Protein AF-A0AAV7GAX4-F1 (afdb_monomer)

Sequence (89 aa):
MSCREGLMSPETETKASVGFQAGVKDYKLTYYTPNYGTKDTYILLAFRVTPQPGVPPEEARAAVAAESSTGTWTTVWTDGLTSLNRYKG

pLDDT: mean 86.27, std 16.88, range [41.81, 98.0]

Solvent-accessible surface area (backbone atoms only — not comparable to full-atom values): 6137 Å² total; per-residue (Å²): 139,89,84,82,77,80,82,75,71,79,81,79,81,78,75,74,49,96,90,57,70,80,49,71,69,71,39,32,84,79,32,53,60,96,83,65,82,83,57,94,87,60,89,84,83,89,79,92,79,80,64,60,92,95,51,56,68,59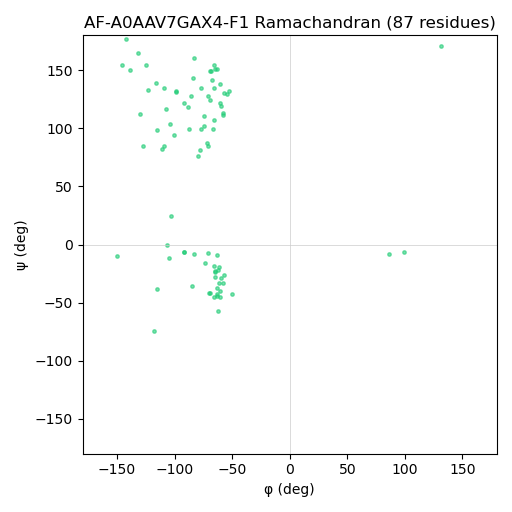,40,54,51,6,42,56,31,22,68,77,52,72,48,66,86,45,55,59,66,69,55,80,79,51,67,51,88,77,59,53,80

Foldseek 3Di:
DDDPDDPPDPPPDDPPDPPDDKDFDQLLVQQPDPPDDDDPPDDDDDDDDDDDPPDDPSSRVSVVQQVVWPHDRMDDPCCVVDPCVVGGD

InterPro domains:
  IPR017443 Ribulose bisphosphate carboxylase, large subunit, ferrodoxin-like N-terminal [PF02788] (31-88)
  IPR033966 RuBisCO [PTHR42704] (8-89)
  IPR036422 RuBisCO large subunit, N-terminal domain superfamily [G3DSA:3.30.70.150] (15-89)
  IPR036422 RuBisCO large subunit, N-terminal domain superfamily [SSF54966] (16-89)

Nearest PDB structures (foldseek):
  2vdh-assembly1_H  TM=9.995E-01  e=1.806E-08  Chlamydomonas reinhardtii
  1gk8-assembly1_A  TM=9.393E-01  e=9.990E-09  Chlamydomonas reinhardtii
  2v63-assembly1_F  TM=9.649E-01  e=1.945E-08  Chlamydomonas reinhardtii
  2v67-assembly1_B  TM=9.650E-01  e=2.615E-08  Chlamydomonas reinhardtii
  7qvi-assembly1_M  TM=9.637E-01  e=5.439E-07  synthetic construct

Radius of gyration: 19.16 Å; Cα contacts (8 Å, |Δi|>4): 65; chains: 1; bounding box: 55×30×55 Å

Organism: Dendrobium chrysotoxum (NCBI:txid161865)

Secondary structure (DSSP, 8-state):
-----------------TT---B---THHHH--TT----TTSPP------PPTT--HHHHHHHHHHHHHT--SSB-GGGGGS-HHHH--

Structure (mmCIF, N/CA/C/O backbone):
data_AF-A0AAV7GAX4-F1
#
_entry.id   AF-A0AAV7GAX4-F1
#
loop_
_atom_site.group_PDB
_atom_site.id
_atom_site.type_symbol
_atom_site.label_atom_id
_atom_site.label_alt_id
_atom_site.label_comp_id
_atom_site.label_asym_id
_atom_site.label_entity_id
_atom_site.label_seq_id
_atom_site.pdbx_PDB_ins_code
_atom_site.Cartn_x
_atom_site.Cartn_y
_atom_site.Cartn_z
_atom_site.occupancy
_atom_site.B_iso_or_equiv
_atom_site.auth_seq_id
_atom_site.auth_comp_id
_atom_site.auth_asym_id
_atom_site.auth_atom_id
_atom_site.pdbx_PDB_model_num
ATOM 1 N N . MET A 1 1 ? 40.288 12.003 37.189 1.00 41.81 1 MET A N 1
ATOM 2 C CA . MET A 1 1 ? 39.933 11.245 35.970 1.00 41.81 1 MET A CA 1
ATOM 3 C C . MET A 1 1 ? 38.601 11.782 35.479 1.00 41.81 1 MET A C 1
ATOM 5 O O . MET A 1 1 ? 37.562 11.409 36.002 1.00 41.81 1 MET A O 1
ATOM 9 N N . SER A 1 2 ? 38.655 12.778 34.596 1.00 51.47 2 SER A N 1
ATOM 10 C CA . SER A 1 2 ? 37.482 13.456 34.043 1.00 51.47 2 SER A CA 1
ATOM 11 C C . SER A 1 2 ? 37.227 12.891 32.653 1.00 51.47 2 SER A C 1
ATOM 13 O O . SER A 1 2 ? 37.829 13.357 31.693 1.00 51.47 2 SER A O 1
ATOM 15 N N . CYS A 1 3 ? 36.363 11.884 32.556 1.00 46.34 3 CYS A N 1
ATOM 16 C CA . CYS A 1 3 ? 35.843 11.399 31.281 1.00 46.34 3 CYS A CA 1
ATOM 17 C C . CYS A 1 3 ? 34.369 11.801 31.195 1.00 46.34 3 CYS A C 1
ATOM 19 O O . CYS A 1 3 ? 33.477 11.052 31.580 1.00 46.34 3 CYS A O 1
ATOM 21 N N . ARG A 1 4 ? 34.116 13.030 30.740 1.00 49.78 4 ARG A N 1
ATOM 22 C CA . ARG A 1 4 ? 32.844 13.399 30.112 1.00 49.78 4 ARG A CA 1
ATOM 23 C C . ARG A 1 4 ? 33.155 13.643 28.645 1.00 49.78 4 ARG A C 1
ATOM 25 O O . ARG A 1 4 ? 33.420 14.768 28.238 1.00 49.78 4 ARG A O 1
ATOM 32 N N . GLU A 1 5 ? 33.203 12.552 27.893 1.00 50.19 5 GLU A N 1
ATOM 33 C CA . GLU A 1 5 ? 33.179 12.597 26.437 1.00 50.19 5 GLU A CA 1
ATOM 34 C C . GLU A 1 5 ? 31.772 13.019 26.009 1.00 50.19 5 GLU A C 1
ATOM 36 O O . GLU A 1 5 ? 30.766 12.501 26.503 1.00 50.19 5 GLU A O 1
ATOM 41 N N . GLY A 1 6 ? 31.716 14.043 25.159 1.00 47.69 6 GLY A N 1
ATOM 42 C CA . GLY A 1 6 ? 30.483 14.569 24.602 1.00 47.69 6 GLY A CA 1
ATOM 43 C C . GLY A 1 6 ? 29.770 13.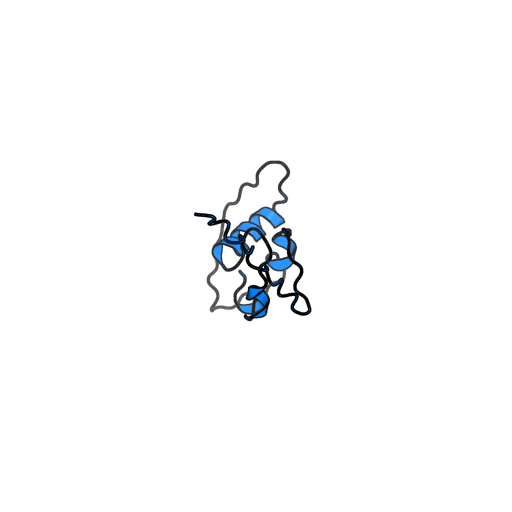488 23.803 1.00 47.69 6 GLY A C 1
ATOM 44 O O . GLY A 1 6 ? 30.316 12.945 22.846 1.00 47.69 6 GLY A O 1
ATOM 45 N N . LEU A 1 7 ? 28.538 13.191 24.203 1.00 55.50 7 LEU A N 1
ATOM 46 C CA . LEU A 1 7 ? 27.632 12.348 23.443 1.00 55.50 7 LEU A CA 1
ATOM 47 C C . LEU A 1 7 ? 27.190 13.163 22.221 1.00 55.50 7 LEU A C 1
ATOM 49 O O . LEU A 1 7 ? 26.233 13.932 22.271 1.00 55.50 7 LEU A O 1
ATOM 53 N N . MET A 1 8 ? 27.981 13.074 21.155 1.00 47.91 8 MET A N 1
ATOM 54 C CA . MET A 1 8 ? 27.666 13.631 19.848 1.00 47.91 8 MET A CA 1
ATOM 55 C C . MET A 1 8 ? 26.463 12.838 19.324 1.00 47.91 8 MET A C 1
ATOM 57 O O . MET A 1 8 ? 26.608 11.699 18.880 1.00 47.91 8 MET A O 1
ATOM 61 N N . SER A 1 9 ? 25.256 13.392 19.462 1.00 55.69 9 SER A N 1
ATOM 62 C CA . SER A 1 9 ? 24.076 12.848 18.789 1.00 55.69 9 SER A CA 1
ATOM 63 C C . SER A 1 9 ? 24.390 12.753 17.295 1.00 55.69 9 SER A C 1
ATOM 65 O O . SER A 1 9 ? 24.863 13.746 16.739 1.00 55.69 9 SER A O 1
ATOM 67 N N . PRO A 1 10 ? 24.164 11.606 16.631 1.00 59.28 10 PRO A N 1
ATOM 68 C CA . PRO A 1 10 ? 24.345 11.539 15.190 1.00 59.28 10 PRO A CA 1
ATOM 69 C C . PRO A 1 10 ? 23.395 12.557 14.551 1.00 59.28 10 PRO A C 1
ATOM 71 O O . PRO A 1 10 ? 22.178 12.481 14.744 1.00 59.28 10 PRO A O 1
ATOM 74 N N . GLU A 1 11 ? 23.944 13.541 13.837 1.00 52.38 11 GLU A N 1
ATOM 75 C CA . GLU A 1 11 ? 23.144 14.465 13.038 1.00 52.38 11 GLU A CA 1
ATOM 76 C C . GLU A 1 11 ? 22.346 13.633 12.032 1.00 52.38 11 GLU A C 1
ATOM 78 O O . GLU A 1 11 ? 22.889 12.970 11.149 1.00 52.38 11 GLU A O 1
ATOM 83 N N . THR A 1 12 ? 21.030 13.594 12.228 1.00 61.16 12 THR A N 1
ATOM 84 C CA . THR A 1 12 ? 20.127 12.880 11.332 1.00 61.16 12 THR A CA 1
ATOM 85 C C . THR A 1 12 ? 19.949 13.734 10.085 1.00 61.16 12 THR A C 1
ATOM 87 O O . THR A 1 12 ? 19.177 14.693 10.085 1.00 61.16 12 THR A O 1
ATOM 90 N N . GLU A 1 13 ? 20.667 13.405 9.012 1.00 58.34 13 GLU A N 1
ATOM 91 C CA . GLU A 1 13 ? 20.447 14.036 7.713 1.00 58.34 13 GLU A CA 1
ATOM 92 C C . GLU A 1 13 ? 19.061 13.651 7.178 1.00 58.34 13 GLU A C 1
ATOM 94 O O . GLU A 1 13 ? 18.818 12.526 6.733 1.00 58.34 13 GLU A O 1
ATOM 99 N N . THR A 1 14 ? 18.126 14.602 7.199 1.00 59.16 14 THR A N 1
ATOM 100 C CA . THR A 1 14 ? 16.843 14.439 6.512 1.00 59.16 14 THR A CA 1
ATOM 101 C C . THR A 1 14 ? 17.087 14.600 5.016 1.00 59.16 14 THR A C 1
ATOM 103 O O . THR A 1 14 ? 17.229 15.716 4.519 1.00 59.16 14 THR A O 1
ATOM 106 N N . LYS A 1 15 ? 17.138 13.487 4.276 1.00 60.66 15 LYS A N 1
ATOM 107 C CA . LYS A 1 15 ? 17.210 13.518 2.810 1.00 60.66 15 LYS A CA 1
ATOM 108 C C . LYS A 1 15 ? 15.873 13.983 2.231 1.00 60.66 15 LYS A C 1
ATOM 110 O O . LYS A 1 15 ? 15.019 13.178 1.875 1.00 60.66 15 LYS A O 1
ATOM 115 N N . ALA A 1 16 ? 15.685 15.297 2.146 1.00 54.06 16 ALA A N 1
ATOM 116 C CA . ALA A 1 16 ? 14.583 15.911 1.418 1.00 54.06 16 ALA A CA 1
ATOM 117 C C . ALA A 1 16 ? 14.899 15.882 -0.087 1.00 54.06 16 ALA A C 1
ATOM 119 O O . ALA A 1 16 ? 15.403 16.849 -0.654 1.00 54.06 16 ALA A O 1
ATOM 120 N N . SER A 1 17 ? 14.665 14.745 -0.745 1.00 59.94 17 SER A N 1
ATOM 121 C CA . SER A 1 17 ? 14.619 14.717 -2.208 1.00 59.94 17 SER A CA 1
ATOM 122 C C . SER A 1 17 ? 13.371 15.465 -2.698 1.00 59.94 17 SER A C 1
ATOM 124 O O . SER A 1 17 ? 12.346 15.509 -2.015 1.00 59.94 17 SER A O 1
ATOM 126 N N . VAL A 1 18 ? 13.447 16.090 -3.878 1.00 59.31 18 VAL A N 1
ATOM 127 C CA . VAL A 1 18 ? 12.308 16.798 -4.487 1.00 59.31 18 VAL A CA 1
ATOM 128 C C . VAL A 1 18 ? 11.150 15.810 -4.665 1.00 59.31 18 VAL A C 1
ATOM 130 O O . VAL A 1 18 ? 11.260 14.859 -5.433 1.00 59.31 18 VAL A O 1
ATOM 133 N N . GLY A 1 19 ? 10.056 16.020 -3.930 1.00 71.81 19 GLY A N 1
ATOM 134 C CA . GLY A 1 19 ? 8.872 15.152 -3.950 1.00 71.81 19 GLY A CA 1
ATOM 135 C C . GLY A 1 19 ? 8.770 14.140 -2.802 1.00 71.81 19 GLY A C 1
ATOM 136 O O . GLY A 1 19 ? 7.720 13.514 -2.665 1.00 71.81 19 GLY A O 1
ATOM 137 N N . PHE A 1 20 ? 9.786 14.005 -1.939 1.00 83.69 20 PHE A N 1
ATOM 138 C CA . PHE A 1 20 ? 9.672 13.203 -0.718 1.00 83.69 20 PHE A CA 1
ATOM 139 C C . PHE A 1 20 ? 9.082 14.027 0.431 1.00 83.69 20 PHE A C 1
ATOM 141 O O . PHE A 1 20 ? 9.564 15.105 0.771 1.00 83.69 20 PHE A O 1
ATOM 148 N N . GLN A 1 21 ? 8.039 13.487 1.055 1.00 86.69 21 GLN A N 1
ATOM 149 C CA . GLN A 1 21 ? 7.445 14.024 2.273 1.00 86.69 21 GLN A CA 1
ATOM 150 C C . GLN A 1 21 ? 7.321 12.891 3.277 1.00 86.69 21 GLN A C 1
ATOM 152 O O . GLN A 1 21 ? 6.515 11.986 3.052 1.00 86.69 21 GLN A O 1
ATOM 157 N N . ALA A 1 22 ? 8.101 12.978 4.354 1.00 90.94 22 ALA A N 1
ATOM 158 C CA . ALA A 1 22 ? 8.080 12.020 5.447 1.00 90.94 22 ALA A CA 1
ATOM 159 C C . ALA A 1 22 ? 6.736 12.033 6.195 1.00 90.94 22 ALA A C 1
ATOM 161 O O . ALA A 1 22 ? 6.082 13.074 6.301 1.00 90.94 22 ALA A O 1
ATOM 162 N N . GLY A 1 23 ? 6.368 10.886 6.762 1.00 94.06 23 GLY A N 1
ATOM 163 C CA . GLY A 1 2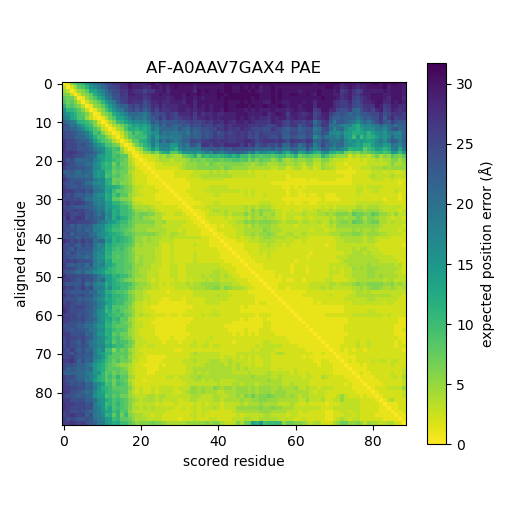3 ? 5.194 10.723 7.611 1.00 94.06 23 GLY A CA 1
ATOM 164 C C . GLY A 1 23 ? 4.338 9.522 7.224 1.00 94.06 23 GLY A C 1
ATOM 165 O O . GLY A 1 23 ? 4.528 8.886 6.187 1.00 94.06 23 GLY A O 1
ATOM 166 N N . VAL A 1 24 ? 3.366 9.230 8.082 1.00 96.44 24 VAL A N 1
ATOM 167 C CA . VAL A 1 24 ? 2.361 8.195 7.835 1.00 96.44 24 VAL A CA 1
ATOM 168 C C . VAL A 1 24 ? 1.323 8.736 6.857 1.00 96.44 24 VAL A C 1
ATOM 170 O O . VAL A 1 24 ? 0.866 9.873 6.995 1.00 96.44 24 VAL A O 1
ATOM 173 N N . LYS A 1 25 ? 0.964 7.928 5.861 1.00 94.75 25 LYS A N 1
ATOM 174 C CA . LYS A 1 25 ? -0.041 8.253 4.846 1.00 94.75 25 LYS A CA 1
ATOM 175 C C . LYS A 1 25 ? -0.910 7.030 4.583 1.00 94.75 25 LYS A C 1
ATOM 177 O O . LYS A 1 25 ? -0.419 5.910 4.674 1.00 94.75 25 LYS A O 1
ATOM 182 N N . ASP A 1 26 ? -2.164 7.268 4.211 1.00 96.56 26 ASP A N 1
ATOM 183 C CA . ASP A 1 26 ? -3.094 6.224 3.775 1.00 96.56 26 ASP A CA 1
ATOM 184 C C . ASP A 1 26 ? -2.514 5.448 2.579 1.00 96.56 26 ASP A C 1
ATOM 186 O O . ASP A 1 26 ? -2.118 6.043 1.567 1.00 96.56 26 ASP A O 1
ATOM 190 N N . TYR A 1 27 ? -2.525 4.118 2.651 1.00 97.56 27 TYR A N 1
ATOM 191 C CA . TYR A 1 27 ? -2.046 3.239 1.586 1.00 97.56 27 TYR A CA 1
ATOM 192 C C . TYR A 1 27 ? -2.838 3.426 0.292 1.00 97.56 27 TYR A C 1
ATOM 194 O O . TYR A 1 27 ? -2.262 3.338 -0.799 1.00 97.56 27 TYR A O 1
ATOM 202 N N . LYS A 1 28 ? -4.141 3.738 0.379 1.00 96.38 28 LYS A N 1
ATOM 203 C CA . LYS A 1 28 ? -5.006 3.932 -0.797 1.00 96.38 28 LYS A CA 1
ATOM 204 C C . LYS A 1 28 ? -4.496 5.018 -1.746 1.00 96.38 28 LYS A C 1
ATOM 206 O O . LYS A 1 28 ? -4.765 4.949 -2.938 1.00 96.38 28 LYS A O 1
ATOM 211 N N . LEU A 1 29 ? -3.739 6.000 -1.248 1.00 94.75 29 LEU A N 1
ATOM 212 C CA . LEU A 1 29 ? -3.211 7.089 -2.076 1.00 94.75 29 LEU A CA 1
ATOM 213 C C . LEU A 1 29 ? -2.212 6.591 -3.128 1.00 94.75 29 LEU A C 1
ATOM 215 O O . LEU A 1 29 ? -2.088 7.198 -4.189 1.00 94.75 29 LEU A O 1
ATOM 219 N N . THR A 1 30 ? -1.523 5.483 -2.846 1.00 93.69 30 THR A N 1
ATOM 220 C CA . THR A 1 30 ? -0.461 4.949 -3.709 1.00 93.69 30 THR A CA 1
ATOM 221 C C . THR A 1 30 ? -0.818 3.586 -4.298 1.00 93.69 30 THR A C 1
ATOM 223 O O . THR A 1 30 ? -0.510 3.334 -5.467 1.00 93.69 30 THR A O 1
ATOM 226 N N . TYR A 1 31 ? -1.471 2.725 -3.513 1.00 96.31 31 TYR A N 1
ATOM 227 C CA . TYR A 1 31 ? -1.692 1.306 -3.818 1.00 96.31 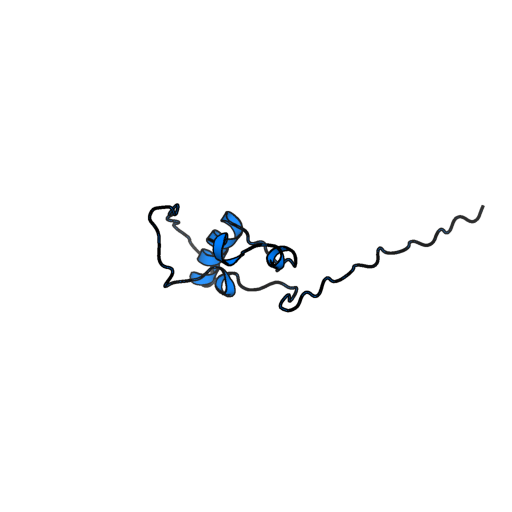31 TYR A CA 1
ATOM 228 C C . TYR A 1 31 ? -3.138 0.972 -4.224 1.00 96.31 31 TYR A C 1
ATOM 230 O O . TYR A 1 31 ? -3.434 -0.175 -4.539 1.00 96.31 31 TYR A O 1
ATOM 238 N N . TYR A 1 32 ? -4.060 1.943 -4.270 1.00 96.06 32 TYR A N 1
ATOM 239 C CA . TYR A 1 32 ? -5.413 1.709 -4.787 1.00 96.06 32 TYR A CA 1
ATOM 240 C C . TYR A 1 32 ? -5.581 2.298 -6.187 1.00 96.06 32 TYR A C 1
ATOM 242 O O . TYR A 1 32 ? -5.734 3.505 -6.362 1.00 96.06 32 TYR A O 1
ATOM 250 N N . THR A 1 33 ? -5.565 1.428 -7.200 1.00 94.44 33 THR A N 1
ATOM 251 C CA . THR A 1 33 ? -5.704 1.833 -8.607 1.00 94.44 33 THR A CA 1
ATOM 252 C C . THR A 1 33 ? -6.823 1.028 -9.284 1.00 94.44 33 THR A C 1
ATOM 254 O O . THR A 1 33 ? -6.545 0.010 -9.916 1.00 94.44 33 THR A O 1
ATOM 257 N N . PRO A 1 34 ? -8.101 1.447 -9.181 1.00 92.12 34 PRO A N 1
ATOM 258 C CA . PRO A 1 34 ? -9.241 0.641 -9.639 1.00 92.12 34 PRO A CA 1
ATOM 259 C C . PRO A 1 34 ? -9.267 0.394 -11.156 1.00 92.12 34 PRO A C 1
ATOM 261 O O . PRO A 1 34 ? -9.853 -0.583 -11.606 1.00 92.12 34 PRO A O 1
ATOM 264 N N . ASN A 1 35 ? -8.604 1.252 -11.939 1.00 93.44 35 ASN A N 1
ATOM 265 C CA . ASN A 1 35 ? -8.534 1.161 -13.401 1.00 93.44 35 ASN A CA 1
ATOM 266 C C . ASN A 1 35 ? -7.182 0.615 -13.898 1.00 93.44 35 ASN A C 1
ATOM 268 O O . ASN A 1 35 ? -6.752 0.942 -15.005 1.00 93.44 35 ASN A O 1
ATOM 272 N N . TYR A 1 36 ? -6.457 -0.149 -13.074 1.00 90.94 36 TYR A N 1
ATOM 273 C CA . TYR A 1 36 ? -5.163 -0.702 -13.470 1.00 90.94 36 TYR A CA 1
ATOM 274 C C . TYR A 1 36 ? -5.325 -1.776 -14.554 1.00 90.94 36 TYR A C 1
ATOM 276 O O . TYR A 1 36 ? -6.048 -2.756 -14.379 1.00 90.94 36 TYR A O 1
ATOM 284 N N . GLY A 1 37 ? -4.633 -1.598 -15.682 1.00 94.25 37 GLY A N 1
ATOM 285 C CA . GLY A 1 37 ? -4.621 -2.574 -16.768 1.00 94.25 37 GLY A CA 1
ATOM 286 C C . GLY A 1 37 ? -3.768 -3.789 -16.409 1.00 94.25 37 GLY A C 1
ATOM 287 O O . GLY A 1 37 ? -2.540 -3.694 -16.349 1.00 94.25 37 GLY A O 1
ATOM 288 N N . THR A 1 38 ? -4.409 -4.935 -16.193 1.00 93.62 38 THR A N 1
ATOM 289 C CA . THR A 1 38 ? -3.716 -6.205 -15.950 1.00 93.62 38 THR A CA 1
ATOM 290 C C . THR A 1 38 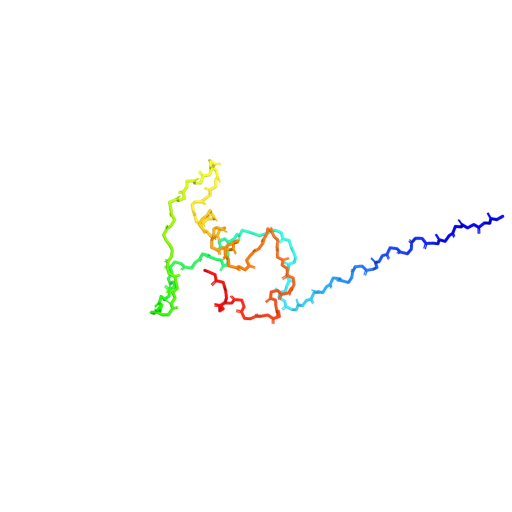? -2.995 -6.694 -17.206 1.00 93.62 38 THR A C 1
ATOM 292 O O . THR A 1 38 ? -3.448 -6.460 -18.325 1.00 93.62 38 THR A O 1
ATOM 295 N N . LYS A 1 39 ? -1.881 -7.406 -17.023 1.00 94.62 39 LYS A N 1
ATOM 296 C CA . LYS A 1 39 ? -1.107 -8.053 -18.089 1.00 94.62 39 LYS A CA 1
ATOM 297 C C . LYS A 1 39 ? -0.951 -9.532 -17.775 1.00 94.62 39 LYS A C 1
ATOM 299 O O . LYS A 1 39 ? -0.896 -9.897 -16.604 1.00 94.62 39 LYS A O 1
ATOM 304 N N . ASP A 1 40 ? -0.759 -10.344 -18.806 1.00 96.88 40 ASP A N 1
ATOM 305 C CA . ASP A 1 40 ? -0.631 -11.805 -18.683 1.00 96.88 40 ASP A CA 1
ATOM 306 C C . ASP A 1 40 ? 0.578 -12.244 -17.843 1.00 96.88 40 ASP A C 1
ATOM 308 O O . ASP A 1 40 ? 0.609 -13.344 -17.302 1.00 96.88 40 ASP A O 1
ATOM 312 N N . THR A 1 41 ? 1.582 -11.375 -17.702 1.00 97.19 41 THR A N 1
ATOM 313 C CA . THR A 1 41 ? 2.777 -11.627 -16.886 1.00 97.19 41 THR A CA 1
ATOM 314 C C . THR A 1 41 ? 2.581 -11.332 -15.397 1.00 97.19 41 THR A C 1
ATOM 316 O O . THR A 1 41 ? 3.502 -11.563 -14.617 1.00 97.19 41 THR A O 1
ATOM 319 N N . TYR A 1 42 ? 1.457 -10.733 -14.993 1.00 94.69 42 TYR A N 1
ATOM 320 C CA . TYR A 1 42 ? 1.213 -10.371 -13.596 1.00 94.69 42 TYR A CA 1
ATOM 321 C C . TYR A 1 42 ? 0.648 -11.546 -12.798 1.00 94.69 42 TYR A C 1
ATOM 323 O O . TYR A 1 42 ? -0.163 -12.325 -13.291 1.00 94.69 42 TYR A O 1
ATOM 331 N N . ILE A 1 43 ? 1.063 -11.646 -11.534 1.00 96.06 43 ILE A N 1
ATOM 332 C CA . ILE A 1 43 ? 0.527 -12.622 -10.584 1.00 96.06 43 ILE A CA 1
ATOM 333 C C . ILE A 1 43 ? -0.689 -11.990 -9.908 1.00 96.06 43 ILE A C 1
ATOM 335 O O . ILE A 1 43 ? -0.567 -10.962 -9.245 1.00 96.06 43 ILE A O 1
ATOM 339 N N . LEU A 1 44 ? -1.862 -12.599 -10.087 1.00 95.88 44 LEU A N 1
ATOM 340 C CA . LEU A 1 44 ? -3.118 -12.125 -9.509 1.00 95.88 44 LEU A CA 1
ATOM 341 C C . LEU A 1 44 ? -3.452 -12.916 -8.242 1.00 95.88 44 LEU A C 1
ATOM 343 O O . LEU A 1 44 ? -3.435 -14.147 -8.245 1.00 95.88 44 LEU A O 1
ATOM 347 N N . LEU A 1 45 ? -3.787 -12.205 -7.166 1.00 95.94 45 LEU A N 1
ATOM 348 C CA . LEU A 1 45 ? -4.168 -12.777 -5.876 1.00 95.94 45 LEU A CA 1
ATOM 349 C C . LEU A 1 45 ? -5.557 -12.269 -5.485 1.00 95.94 45 LEU A C 1
ATOM 351 O O . LEU A 1 45 ? -5.838 -11.074 -5.555 1.00 95.94 45 LEU A O 1
ATOM 355 N N . ALA A 1 46 ? -6.427 -13.179 -5.051 1.00 96.62 46 ALA A N 1
ATOM 356 C CA . ALA A 1 46 ? -7.752 -12.844 -4.548 1.00 96.62 46 ALA A CA 1
ATOM 357 C C . ALA A 1 46 ? -7.781 -13.028 -3.029 1.00 96.62 46 ALA A C 1
ATOM 359 O O . ALA A 1 46 ? -7.627 -14.140 -2.524 1.00 96.62 46 ALA A O 1
ATOM 360 N N . PHE A 1 47 ? -8.006 -11.938 -2.298 1.00 96.56 47 PHE A N 1
ATOM 361 C CA . PHE A 1 47 ? -8.093 -11.956 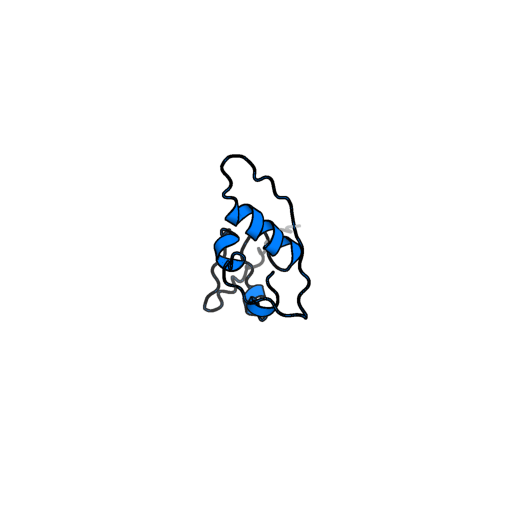-0.841 1.00 96.56 47 PHE A CA 1
ATOM 362 C C . PHE A 1 47 ? -9.527 -11.713 -0.379 1.00 96.56 47 PHE A C 1
ATOM 364 O O . PHE A 1 47 ? -10.189 -10.770 -0.815 1.00 96.56 47 PHE A O 1
ATOM 371 N N . ARG A 1 48 ? -9.988 -12.521 0.579 1.00 97.56 48 ARG A N 1
ATOM 372 C CA . ARG A 1 48 ? -11.177 -12.202 1.372 1.00 97.56 48 ARG A CA 1
ATOM 373 C C . ARG A 1 48 ? -10.743 -11.367 2.574 1.00 97.56 48 ARG A C 1
ATOM 375 O O . ARG A 1 48 ? -10.271 -11.909 3.567 1.00 97.56 48 ARG A O 1
ATOM 382 N N . VAL A 1 49 ? -10.916 -10.054 2.479 1.00 96.06 49 VAL A N 1
ATOM 383 C CA . VAL A 1 49 ? -10.563 -9.109 3.547 1.00 96.06 49 VAL A CA 1
ATOM 384 C C . VAL A 1 49 ? -11.817 -8.738 4.336 1.00 96.06 49 VAL A C 1
ATOM 386 O O . VAL A 1 49 ? -12.838 -8.397 3.745 1.00 96.06 49 VAL A O 1
ATOM 389 N N . THR A 1 50 ? -11.742 -8.791 5.668 1.00 97.56 50 THR A N 1
ATOM 390 C CA . THR A 1 50 ? -12.776 -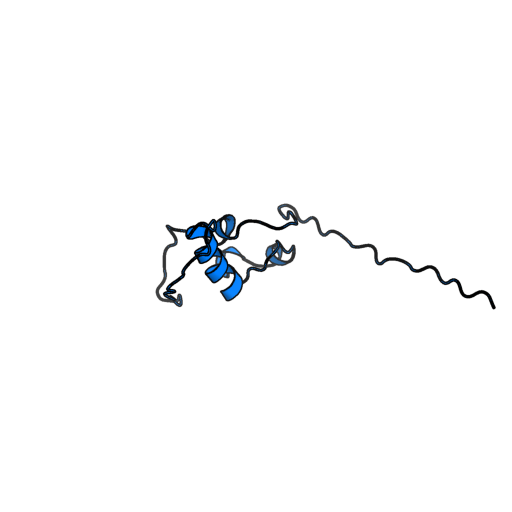8.251 6.568 1.00 97.56 50 THR A CA 1
ATOM 391 C C . THR A 1 50 ? -12.157 -7.095 7.354 1.00 97.56 50 THR A C 1
ATOM 393 O O . THR A 1 50 ? -11.414 -7.356 8.300 1.00 97.56 50 THR A O 1
ATOM 396 N N . PRO A 1 51 ? -12.378 -5.833 6.942 1.00 97.44 51 PRO A N 1
ATOM 397 C CA . PRO A 1 51 ? -11.828 -4.680 7.645 1.00 97.44 51 PRO A CA 1
ATOM 398 C C . PRO A 1 51 ? -12.378 -4.576 9.068 1.00 97.44 51 PRO A C 1
ATOM 400 O O . PRO A 1 51 ? -13.517 -4.963 9.335 1.00 97.44 51 PRO A O 1
ATOM 403 N N . GLN A 1 52 ? -11.582 -4.005 9.968 1.00 97.81 52 GLN A N 1
ATOM 404 C CA . GLN A 1 52 ? -12.070 -3.626 11.292 1.00 97.81 52 GLN A CA 1
ATOM 405 C C . GLN A 1 52 ? -13.111 -2.494 11.183 1.00 97.81 52 GLN A C 1
ATOM 407 O O . GLN A 1 52 ? -13.063 -1.710 10.226 1.00 97.81 52 GLN A O 1
ATOM 412 N N . PRO A 1 53 ? -14.036 -2.356 12.152 1.00 97.50 53 PRO A N 1
ATOM 413 C CA . PRO A 1 53 ? -14.970 -1.234 12.188 1.00 97.50 53 PRO A CA 1
ATOM 414 C C . PRO A 1 53 ? -14.245 0.116 12.099 1.00 97.50 53 PRO A C 1
ATOM 416 O O . PRO A 1 53 ? -13.267 0.351 12.804 1.00 97.50 53 PRO A O 1
ATOM 419 N N . GLY A 1 54 ? -14.721 1.003 11.223 1.00 97.31 54 GLY A N 1
ATOM 420 C CA . GLY A 1 54 ? -14.113 2.318 10.986 1.00 97.31 54 GLY A CA 1
ATOM 421 C C . GLY A 1 54 ? -12.983 2.339 9.950 1.00 97.31 54 GLY A C 1
ATOM 422 O O . GLY A 1 54 ? -12.583 3.425 9.540 1.00 97.31 54 GLY A O 1
ATOM 423 N N . VAL A 1 55 ? -12.509 1.184 9.466 1.00 97.50 55 VAL A N 1
ATOM 424 C CA . VAL A 1 55 ? -11.504 1.116 8.393 1.00 97.50 55 VAL A CA 1
ATOM 425 C C . VAL A 1 55 ? -12.194 1.030 7.025 1.00 97.50 55 VAL A C 1
ATOM 427 O O . VAL A 1 55 ? -12.942 0.078 6.780 1.00 97.50 55 VAL A O 1
ATOM 430 N N . PRO A 1 56 ? -11.942 1.974 6.096 1.00 97.38 56 PRO A N 1
ATOM 431 C CA . PRO A 1 56 ? -12.487 1.895 4.746 1.00 97.38 56 PRO A CA 1
ATOM 432 C C . PRO A 1 56 ? -12.013 0.625 4.013 1.00 97.38 56 PRO A C 1
ATOM 434 O O . PRO A 1 56 ? -10.821 0.308 4.050 1.00 97.38 56 PRO A O 1
ATOM 437 N N . PRO A 1 57 ? -12.887 -0.084 3.271 1.00 96.38 57 PRO A N 1
ATOM 438 C CA . PRO A 1 57 ? -12.488 -1.287 2.533 1.00 96.38 57 PRO A CA 1
ATOM 439 C C . PRO A 1 57 ? -11.392 -1.059 1.484 1.00 96.38 57 PRO A C 1
ATOM 441 O O . PRO A 1 57 ? -10.640 -1.974 1.160 1.00 96.38 57 PRO A O 1
ATOM 444 N N . GLU A 1 58 ? -11.309 0.141 0.909 1.00 97.06 58 GLU A N 1
ATOM 445 C CA . GLU A 1 58 ? -10.259 0.508 -0.051 1.00 97.06 58 GLU A CA 1
ATOM 446 C C . GLU A 1 58 ? -8.894 0.609 0.623 1.00 97.06 58 GLU A C 1
ATOM 448 O O . GLU A 1 58 ? -7.924 0.072 0.102 1.00 97.06 58 GLU A O 1
ATOM 453 N N . GLU A 1 59 ? -8.847 1.199 1.817 1.00 97.94 59 GLU A N 1
ATOM 454 C CA . GLU A 1 59 ? -7.625 1.309 2.610 1.00 97.94 59 GLU A CA 1
ATOM 455 C C . GLU A 1 59 ? -7.137 -0.065 3.067 1.00 97.94 59 GLU A C 1
ATOM 457 O O . GLU A 1 59 ? -5.972 -0.399 2.887 1.00 97.94 59 GLU A O 1
ATOM 462 N N . ALA A 1 60 ? -8.041 -0.915 3.563 1.00 97.94 60 ALA A N 1
ATOM 463 C CA . ALA A 1 60 ? -7.685 -2.270 3.974 1.00 97.94 60 ALA A CA 1
ATOM 464 C C . ALA A 1 60 ? -7.127 -3.110 2.810 1.00 97.94 60 ALA A C 1
ATOM 466 O O . ALA A 1 60 ? -6.172 -3.863 2.988 1.00 97.94 60 ALA A O 1
ATOM 467 N N . ARG A 1 61 ? -7.699 -2.979 1.605 1.00 96.69 61 ARG A N 1
ATOM 468 C CA . ARG A 1 61 ? -7.194 -3.669 0.406 1.00 96.69 61 ARG A CA 1
ATOM 469 C C . ARG A 1 61 ? -5.861 -3.092 -0.065 1.00 96.69 61 ARG A C 1
ATOM 471 O O . ARG A 1 61 ? -4.967 -3.859 -0.408 1.00 96.69 61 ARG A O 1
ATOM 478 N N . ALA A 1 62 ? -5.719 -1.768 -0.045 1.00 97.62 62 ALA A N 1
ATOM 479 C CA . ALA A 1 62 ? -4.476 -1.096 -0.396 1.00 97.62 62 ALA A CA 1
ATOM 480 C C . ALA A 1 62 ? -3.339 -1.455 0.570 1.00 97.62 62 ALA A C 1
ATOM 482 O O . ALA A 1 62 ? -2.219 -1.658 0.119 1.00 97.62 62 ALA A O 1
ATOM 483 N N . ALA A 1 63 ? -3.624 -1.608 1.866 1.00 98.00 63 ALA A N 1
ATOM 484 C CA . ALA A 1 63 ? -2.651 -2.062 2.855 1.00 98.00 63 ALA A CA 1
ATOM 485 C C . ALA A 1 63 ? -2.159 -3.490 2.565 1.00 98.00 63 ALA A C 1
ATOM 487 O O . ALA A 1 63 ? -0.960 -3.748 2.620 1.00 98.00 63 ALA A O 1
ATOM 488 N N . VAL A 1 64 ? -3.063 -4.409 2.187 1.00 97.69 64 VAL A N 1
ATOM 489 C CA . VAL A 1 64 ? -2.676 -5.769 1.764 1.00 97.69 64 VAL A CA 1
ATOM 490 C C . VAL A 1 64 ? -1.763 -5.718 0.537 1.00 97.69 64 VAL A C 1
ATOM 492 O O . VAL A 1 64 ? -0.739 -6.395 0.526 1.00 97.69 64 VAL A O 1
ATOM 495 N N . ALA A 1 65 ? -2.095 -4.911 -0.476 1.00 97.31 65 ALA A N 1
ATOM 496 C CA . ALA A 1 65 ? -1.253 -4.748 -1.664 1.00 97.31 65 ALA A CA 1
ATOM 497 C C . ALA A 1 65 ? 0.116 -4.135 -1.321 1.00 97.31 65 ALA A C 1
ATOM 499 O O . ALA A 1 65 ? 1.142 -4.640 -1.763 1.00 97.31 65 ALA A O 1
ATOM 500 N N . ALA A 1 66 ? 0.139 -3.099 -0.481 1.00 97.56 66 ALA A N 1
ATOM 501 C CA . ALA A 1 66 ? 1.353 -2.404 -0.080 1.00 97.56 66 ALA A CA 1
ATOM 502 C C . ALA A 1 66 ? 2.326 -3.317 0.675 1.00 97.56 66 ALA A C 1
ATOM 504 O O . ALA A 1 66 ? 3.456 -3.505 0.231 1.00 97.56 66 ALA A O 1
ATOM 505 N N . GLU A 1 67 ? 1.886 -3.917 1.780 1.00 97.94 67 GLU A N 1
ATOM 506 C CA . GLU A 1 67 ? 2.742 -4.707 2.681 1.00 97.94 67 GLU A CA 1
ATOM 507 C C . GLU A 1 67 ? 3.138 -6.074 2.094 1.00 97.94 67 GLU A C 1
ATOM 509 O O . GLU A 1 67 ? 4.071 -6.714 2.575 1.00 97.94 67 GLU A O 1
ATOM 514 N N . SER A 1 68 ? 2.451 -6.537 1.043 1.00 97.50 68 SER A N 1
ATOM 515 C CA . SER A 1 68 ? 2.847 -7.738 0.294 1.00 97.50 68 SER A CA 1
ATOM 516 C C . SER A 1 68 ? 3.753 -7.450 -0.907 1.00 97.50 68 SER A C 1
ATOM 518 O O . SER A 1 68 ? 4.256 -8.398 -1.514 1.00 97.50 68 SER A O 1
ATOM 520 N N . SER A 1 69 ? 3.994 -6.174 -1.237 1.00 96.25 69 SER A N 1
ATOM 521 C CA . SER A 1 69 ? 4.896 -5.771 -2.319 1.00 96.25 69 SER A CA 1
ATOM 522 C C . SER A 1 69 ? 6.085 -4.946 -1.815 1.00 96.25 69 SER A C 1
ATOM 524 O O . SER A 1 69 ? 7.211 -5.433 -1.783 1.00 96.25 69 SER A O 1
ATOM 526 N N . THR A 1 70 ? 5.861 -3.681 -1.460 1.00 97.06 70 THR A N 1
ATOM 527 C CA . THR A 1 70 ? 6.919 -2.658 -1.337 1.00 97.06 70 THR A CA 1
ATOM 528 C C . THR A 1 70 ? 6.631 -1.581 -0.294 1.00 97.06 70 THR A C 1
ATOM 530 O O . THR A 1 70 ? 7.498 -0.758 -0.023 1.00 97.06 70 THR A O 1
ATOM 533 N N . GLY A 1 71 ? 5.415 -1.523 0.246 1.00 95.56 71 GLY A N 1
ATOM 534 C CA . GLY A 1 71 ? 5.007 -0.519 1.219 1.00 95.56 71 GLY A CA 1
ATOM 535 C C . GLY A 1 71 ? 5.414 -0.878 2.643 1.00 95.56 71 GLY A C 1
ATOM 536 O O . GLY A 1 71 ? 5.682 -2.033 2.958 1.00 95.56 71 GLY A O 1
ATOM 537 N N . THR A 1 72 ? 5.443 0.142 3.496 1.00 96.38 72 THR A N 1
ATOM 538 C CA . THR A 1 72 ? 5.536 0.014 4.953 1.00 96.38 72 THR A CA 1
ATOM 539 C C . THR A 1 72 ? 4.661 1.091 5.608 1.00 96.38 72 THR A C 1
ATOM 541 O O . THR A 1 72 ? 4.109 1.949 4.916 1.00 96.38 72 THR A O 1
ATOM 544 N N . TRP A 1 73 ? 4.559 1.097 6.937 1.00 96.88 73 TRP A N 1
ATOM 545 C CA . TRP A 1 73 ? 3.669 1.970 7.720 1.00 96.88 73 TRP A CA 1
ATOM 546 C C . TRP A 1 73 ? 3.948 3.483 7.615 1.00 96.88 73 TRP A C 1
ATOM 548 O O . TRP A 1 73 ? 3.167 4.292 8.113 1.00 96.88 73 TRP A O 1
ATOM 558 N N . THR A 1 74 ? 5.056 3.894 6.998 1.00 95.56 74 THR A N 1
ATOM 559 C CA . THR A 1 74 ? 5.436 5.299 6.801 1.00 95.56 74 THR A CA 1
ATOM 560 C C . THR A 1 74 ? 6.169 5.465 5.477 1.00 95.56 74 THR A C 1
ATOM 562 O O . THR A 1 74 ? 6.798 4.531 4.982 1.00 95.56 74 THR A O 1
ATOM 565 N N . THR A 1 75 ? 6.123 6.657 4.892 1.00 92.56 75 THR A N 1
ATOM 566 C CA . THR A 1 75 ? 6.870 6.941 3.662 1.00 92.56 75 THR A CA 1
ATOM 567 C C . THR A 1 75 ? 8.374 6.884 3.915 1.00 92.56 75 THR A C 1
ATOM 569 O O . THR A 1 75 ? 8.866 7.520 4.855 1.00 92.56 75 THR A O 1
ATOM 572 N N . VAL A 1 76 ? 9.117 6.227 3.028 1.00 93.44 76 VAL A N 1
ATOM 573 C CA . VAL A 1 76 ? 10.578 6.140 3.104 1.00 93.44 76 VAL A CA 1
ATOM 574 C C . VAL A 1 76 ? 11.219 6.823 1.901 1.00 93.44 76 VAL A C 1
ATOM 576 O O . VAL A 1 76 ? 10.756 6.714 0.770 1.00 93.44 76 VAL A O 1
ATOM 579 N N . TRP A 1 77 ? 12.302 7.565 2.127 1.00 92.25 77 TRP A N 1
ATOM 580 C CA . TRP A 1 77 ? 12.950 8.348 1.064 1.00 92.25 77 TRP A CA 1
ATOM 581 C C . TRP A 1 77 ? 13.547 7.461 -0.040 1.00 92.25 77 TRP A C 1
ATOM 583 O O . TRP A 1 77 ? 13.711 7.902 -1.178 1.00 92.25 77 TRP A O 1
ATOM 593 N N . THR A 1 78 ? 13.847 6.200 0.288 1.00 92.00 78 THR A N 1
ATOM 594 C CA . THR A 1 78 ? 14.385 5.194 -0.633 1.00 92.00 78 THR A CA 1
ATOM 595 C C . THR A 1 78 ? 13.414 4.810 -1.744 1.00 92.0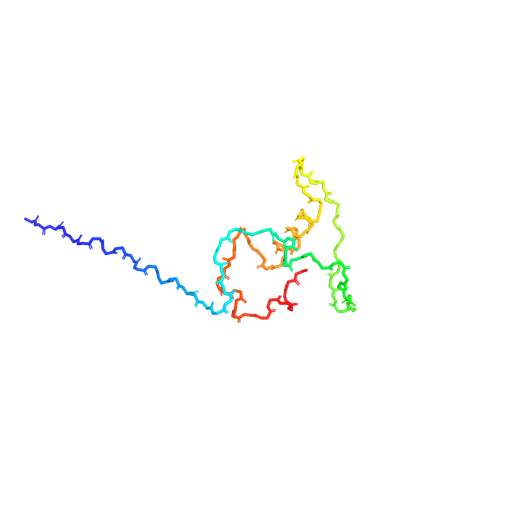0 78 THR A C 1
ATOM 597 O O . THR A 1 78 ? 13.866 4.330 -2.782 1.00 92.00 78 THR A O 1
ATOM 600 N N . ASP A 1 79 ? 12.115 5.090 -1.596 1.00 89.56 79 ASP A N 1
ATOM 601 C CA . ASP A 1 79 ? 11.133 4.905 -2.671 1.00 89.56 79 ASP A CA 1
ATOM 602 C C . ASP A 1 79 ? 11.513 5.718 -3.918 1.00 89.56 79 ASP A C 1
ATOM 604 O O . ASP A 1 79 ? 11.333 5.255 -5.044 1.00 89.56 79 ASP A O 1
ATOM 608 N N . GLY A 1 80 ? 12.134 6.891 -3.729 1.00 90.38 80 GLY A N 1
ATOM 609 C CA . GLY A 1 80 ? 12.629 7.746 -4.811 1.00 90.38 80 GLY A CA 1
ATOM 610 C C . GLY A 1 80 ? 13.853 7.204 -5.559 1.00 90.38 80 GLY A C 1
ATOM 611 O O . GLY A 1 80 ? 14.2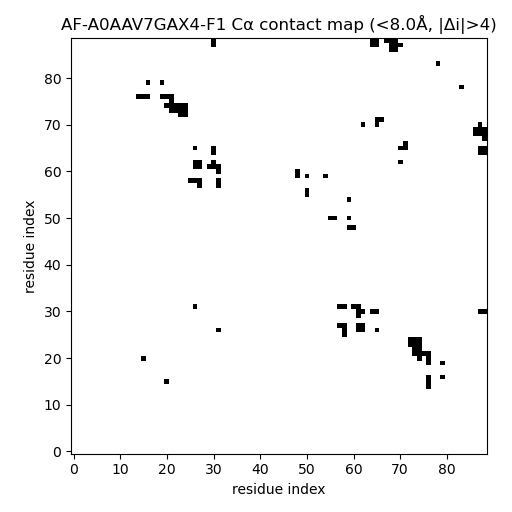46 7.783 -6.569 1.00 90.38 80 GLY A O 1
ATOM 612 N N . LEU A 1 81 ? 14.463 6.108 -5.092 1.00 93.75 81 LEU A N 1
ATOM 613 C CA . LEU A 1 81 ? 15.600 5.458 -5.757 1.00 93.75 81 LEU A CA 1
ATOM 614 C C . LEU A 1 81 ? 15.172 4.354 -6.733 1.00 93.75 81 LEU A C 1
ATOM 616 O O . LEU A 1 81 ? 16.016 3.786 -7.426 1.00 93.75 81 LEU A O 1
ATOM 620 N N . THR A 1 82 ? 13.881 4.020 -6.783 1.00 92.00 82 THR A N 1
ATOM 621 C CA . THR A 1 82 ? 13.360 2.919 -7.599 1.00 92.00 82 THR A CA 1
ATOM 622 C C . THR A 1 82 ? 12.148 3.355 -8.417 1.00 92.00 82 THR A C 1
ATOM 624 O O . THR A 1 82 ? 11.531 4.391 -8.180 1.00 92.00 82 THR A O 1
ATOM 627 N N . SER A 1 83 ? 11.774 2.554 -9.415 1.00 91.00 83 SER A N 1
ATOM 628 C CA . SER A 1 83 ? 10.537 2.772 -10.168 1.00 91.00 83 SER A CA 1
ATOM 629 C C . SER A 1 83 ? 9.331 2.244 -9.387 1.00 91.00 83 SER A C 1
ATOM 631 O O . SER A 1 83 ? 8.797 1.190 -9.729 1.00 91.00 83 SER A O 1
ATOM 633 N N . LEU A 1 84 ? 8.880 2.969 -8.359 1.00 90.19 84 LEU A N 1
ATOM 634 C CA . LEU A 1 84 ? 7.778 2.541 -7.482 1.00 90.19 84 LEU A CA 1
ATOM 635 C C . LEU A 1 84 ? 6.528 2.091 -8.260 1.00 90.19 84 LEU A C 1
ATOM 637 O O . LEU A 1 84 ? 5.970 1.038 -7.980 1.00 90.19 84 LEU A O 1
ATOM 641 N N . ASN A 1 85 ? 6.141 2.817 -9.314 1.00 89.38 85 ASN A N 1
ATOM 642 C CA . ASN A 1 85 ? 4.988 2.459 -10.156 1.00 89.38 85 ASN A CA 1
ATOM 643 C C . ASN A 1 85 ? 5.110 1.101 -10.871 1.00 89.38 85 ASN A C 1
ATOM 645 O O . ASN A 1 85 ? 4.102 0.569 -11.326 1.00 89.38 85 ASN A O 1
ATOM 649 N N . ARG A 1 86 ? 6.325 0.563 -11.015 1.00 92.00 86 ARG A N 1
ATOM 650 C CA . ARG A 1 86 ? 6.565 -0.765 -11.591 1.00 92.00 86 ARG A CA 1
ATOM 651 C C . ARG A 1 86 ? 6.442 -1.876 -10.549 1.00 92.00 86 ARG A C 1
ATOM 653 O O . ARG A 1 86 ? 6.038 -2.971 -10.921 1.00 92.00 86 ARG A O 1
ATOM 660 N N . TYR A 1 87 ? 6.857 -1.614 -9.311 1.00 93.25 87 TYR A N 1
ATOM 661 C CA . TYR A 1 87 ? 7.019 -2.639 -8.274 1.00 93.25 87 TYR A CA 1
ATOM 662 C C . TYR A 1 87 ? 5.922 -2.630 -7.209 1.00 93.25 87 TYR A C 1
ATOM 664 O O . TYR A 1 87 ? 5.821 -3.590 -6.450 1.00 93.25 87 TYR A O 1
ATOM 672 N N . LYS A 1 88 ? 5.089 -1.587 -7.167 1.00 93.56 88 LYS A N 1
ATOM 673 C CA . LYS A 1 88 ? 3.890 -1.576 -6.332 1.00 93.56 88 LYS A CA 1
ATOM 674 C C . LYS A 1 88 ? 2.854 -2.591 -6.831 1.00 93.56 88 LYS A C 1
ATOM 676 O O . LYS A 1 88 ? 2.703 -2.757 -8.046 1.00 93.56 88 LYS A O 1
ATOM 681 N N . GLY A 1 89 ? 2.180 -3.243 -5.881 1.00 85.31 89 GLY A N 1
ATOM 682 C CA . GLY A 1 89 ? 1.031 -4.123 -6.116 1.00 85.31 89 GLY A CA 1
ATOM 683 C C . GLY A 1 89 ? -0.253 -3.390 -6.478 1.00 85.31 89 GLY A C 1
ATOM 684 O O . GLY A 1 89 ? -0.305 -2.145 -6.331 1.00 85.31 89 GLY A O 1
#

Mean predicted aligned error: 9.13 Å